Protein AF-A0A2V9KLW6-F1 (afdb_monomer_lite)

Radius of gyration: 18.85 Å; chains: 1; bounding box: 40×38×38 Å

Sequence (63 aa):
MVIEGVRRDWNPQPINVEVRRNTFFDQIPFKQTSPILANAFHLENIPYLWKRGERVALPNKPA

Structure (mmCIF, N/CA/C/O backbone):
data_AF-A0A2V9KLW6-F1
#
_entry.id   AF-A0A2V9KLW6-F1
#
loop_
_atom_site.group_PDB
_atom_site.id
_atom_site.type_symbol
_atom_site.label_atom_id
_atom_site.label_alt_id
_atom_site.label_comp_id
_atom_site.label_asym_id
_atom_site.label_entity_id
_atom_site.label_seq_id
_atom_site.pdbx_PDB_ins_code
_atom_site.Cartn_x
_atom_site.Cartn_y
_atom_site.Cartn_z
_atom_site.occupancy
_atom_site.B_iso_or_equiv
_atom_site.auth_seq_id
_atom_site.auth_comp_id
_atom_site.auth_asym_id
_atom_site.auth_atom_id
_atom_site.pdbx_PDB_model_num
ATOM 1 N N . MET A 1 1 ? 21.879 10.173 -3.239 1.00 79.31 1 MET A N 1
ATOM 2 C CA . MET A 1 1 ? 21.734 9.128 -4.276 1.00 79.31 1 MET A CA 1
ATOM 3 C C . MET A 1 1 ? 20.256 8.845 -4.40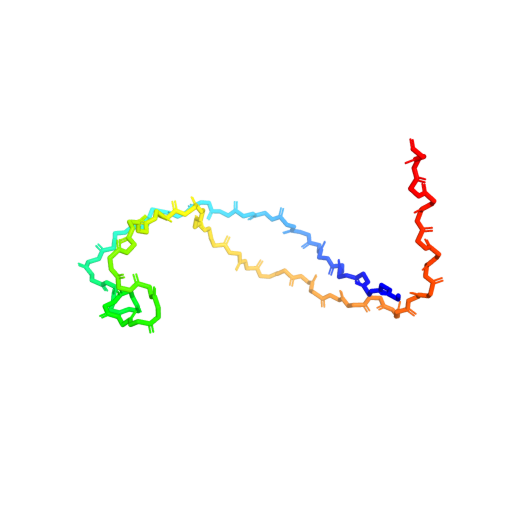9 1.00 79.31 1 MET A C 1
ATOM 5 O O . MET A 1 1 ? 19.585 8.810 -3.387 1.00 79.31 1 MET A O 1
ATOM 9 N N . VAL A 1 2 ? 19.754 8.713 -5.629 1.00 90.50 2 VAL A N 1
ATOM 10 C CA . VAL A 1 2 ? 18.344 8.418 -5.897 1.00 90.50 2 VAL A CA 1
ATOM 11 C C . VAL A 1 2 ? 18.260 7.190 -6.792 1.00 90.50 2 VAL A C 1
ATOM 13 O O . VAL A 1 2 ? 19.134 6.976 -7.630 1.00 90.50 2 VAL A O 1
ATOM 16 N N . ILE A 1 3 ? 17.235 6.371 -6.588 1.00 91.62 3 ILE A N 1
ATOM 17 C CA . ILE A 1 3 ? 16.899 5.246 -7.459 1.00 91.62 3 ILE A CA 1
ATOM 18 C C . ILE A 1 3 ? 15.489 5.523 -7.963 1.00 91.62 3 ILE A C 1
ATOM 20 O O . ILE A 1 3 ? 14.571 5.697 -7.163 1.00 91.62 3 ILE A O 1
ATOM 24 N N . GLU A 1 4 ? 15.322 5.604 -9.279 1.00 92.88 4 GLU A N 1
ATOM 25 C CA . GLU A 1 4 ? 14.014 5.848 -9.880 1.00 92.88 4 GLU A CA 1
ATOM 26 C C . GLU A 1 4 ? 13.281 4.519 -10.085 1.00 92.88 4 GLU A C 1
ATOM 28 O O . GLU A 1 4 ? 13.745 3.638 -10.817 1.00 92.88 4 GLU A O 1
ATOM 33 N N . GLY A 1 5 ? 12.126 4.383 -9.435 1.00 92.88 5 GLY A N 1
ATOM 34 C CA . GLY A 1 5 ? 11.172 3.320 -9.725 1.00 92.88 5 GLY A CA 1
ATOM 35 C C . GLY A 1 5 ? 10.322 3.698 -10.932 1.00 92.88 5 GLY A C 1
ATOM 36 O O . GLY A 1 5 ? 9.619 4.707 -10.905 1.00 92.88 5 GLY A O 1
ATOM 37 N N . VAL A 1 6 ? 10.367 2.879 -11.978 1.00 93.00 6 VAL A N 1
ATOM 38 C CA . VAL A 1 6 ? 9.537 3.023 -13.173 1.00 93.00 6 VAL A CA 1
ATOM 39 C C . VAL A 1 6 ? 8.389 2.032 -13.079 1.00 93.00 6 VAL A C 1
ATOM 41 O O . VAL A 1 6 ? 8.590 0.822 -12.976 1.00 93.00 6 VAL A O 1
ATOM 44 N N . ARG A 1 7 ? 7.177 2.568 -13.154 1.00 93.62 7 ARG A N 1
ATOM 45 C CA . ARG A 1 7 ? 5.931 1.813 -13.255 1.00 93.62 7 ARG A CA 1
ATOM 46 C C . ARG A 1 7 ? 5.205 2.254 -14.515 1.00 93.62 7 ARG A C 1
ATOM 48 O O . ARG A 1 7 ? 5.118 3.453 -14.780 1.00 93.62 7 ARG A O 1
ATOM 55 N N . ARG A 1 8 ? 4.731 1.292 -15.298 1.00 91.06 8 ARG A N 1
ATOM 56 C CA . ARG A 1 8 ? 3.897 1.529 -16.485 1.00 91.06 8 ARG A CA 1
ATOM 57 C C . ARG A 1 8 ? 2.473 1.060 -16.222 1.00 91.06 8 ARG A C 1
ATOM 59 O O . ARG A 1 8 ? 2.243 0.353 -15.248 1.00 91.06 8 ARG A O 1
ATOM 66 N N . ASP A 1 9 ? 1.540 1.524 -17.048 1.00 92.81 9 ASP A N 1
ATOM 67 C CA . ASP A 1 9 ? 0.132 1.109 -17.003 1.00 92.81 9 ASP A CA 1
ATOM 68 C C . ASP A 1 9 ? -0.519 1.312 -15.624 1.00 92.81 9 ASP A C 1
ATOM 70 O O . ASP A 1 9 ? -1.295 0.497 -15.130 1.00 92.81 9 ASP A O 1
ATOM 74 N N . TRP A 1 10 ? -0.181 2.431 -14.972 1.00 92.69 10 TRP A N 1
ATOM 75 C CA . TRP A 1 10 ? -0.707 2.778 -13.656 1.00 92.69 10 TRP A CA 1
ATOM 76 C C . TRP A 1 10 ? -2.193 3.145 -13.736 1.00 92.69 10 TRP A C 1
ATOM 78 O O . TRP A 1 10 ? -2.547 4.300 -13.975 1.00 92.69 10 TRP A O 1
ATOM 88 N N . ASN A 1 11 ? -3.053 2.151 -13.516 1.00 94.19 11 ASN A N 1
ATOM 89 C CA . ASN A 1 11 ? -4.507 2.284 -13.578 1.00 94.19 11 ASN A CA 1
ATOM 90 C C . ASN A 1 11 ? -5.180 1.741 -12.297 1.00 94.19 11 ASN A C 1
ATOM 92 O O . ASN A 1 11 ? -5.774 0.659 -12.321 1.00 94.19 11 ASN A O 1
ATOM 96 N N . PRO A 1 12 ? -5.062 2.449 -11.157 1.00 95.06 12 PRO A N 1
ATOM 97 C CA . PRO A 1 12 ? -5.634 2.007 -9.889 1.00 95.06 12 PRO A CA 1
ATOM 98 C C . PRO A 1 12 ? -7.158 1.925 -9.972 1.00 95.06 12 PRO A C 1
ATOM 100 O O . PRO A 1 12 ? -7.815 2.908 -10.306 1.00 95.06 12 PRO A O 1
ATOM 103 N N . GLN A 1 13 ? -7.714 0.766 -9.621 1.00 96.88 13 GLN A N 1
ATOM 104 C CA . GLN A 1 13 ? -9.159 0.561 -9.528 1.00 96.88 13 GLN A CA 1
ATOM 105 C C . GLN A 1 13 ? -9.596 0.701 -8.070 1.00 96.88 13 GLN A C 1
ATOM 107 O O . GLN A 1 13 ? -9.246 -0.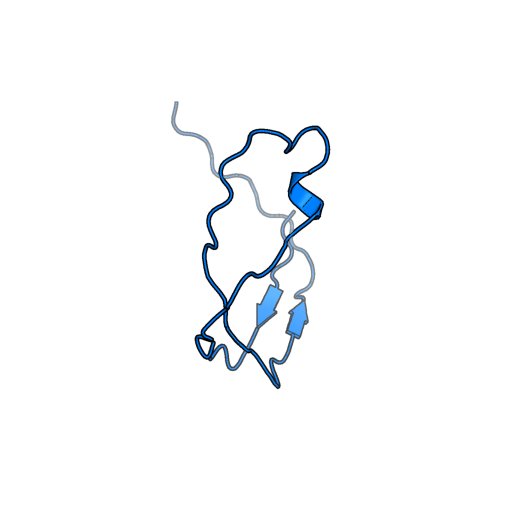170 -7.271 1.00 96.88 13 GLN A O 1
ATOM 112 N N . PRO A 1 14 ? -10.311 1.772 -7.677 1.00 96.12 14 PRO A N 1
ATOM 113 C CA . PRO A 1 14 ? -10.776 1.931 -6.305 1.00 96.12 14 PRO A CA 1
ATOM 114 C C . PRO A 1 14 ? -11.604 0.728 -5.862 1.00 96.12 14 PRO A C 1
ATOM 116 O O . PRO A 1 14 ? -12.437 0.226 -6.617 1.00 96.12 14 PRO A O 1
ATOM 119 N N . ILE A 1 15 ? -11.386 0.281 -4.629 1.00 96.19 15 ILE A N 1
ATOM 120 C CA . ILE A 1 15 ? -12.168 -0.804 -4.037 1.00 96.19 15 ILE A CA 1
ATOM 121 C C . ILE A 1 15 ? -12.860 -0.313 -2.775 1.00 96.19 15 ILE A C 1
ATOM 123 O O . ILE A 1 15 ? -12.302 0.469 -2.004 1.00 96.19 15 ILE A O 1
ATOM 127 N N . ASN A 1 16 ? -14.079 -0.796 -2.554 1.00 94.62 16 ASN A N 1
ATOM 128 C CA . ASN A 1 16 ? -14.757 -0.589 -1.286 1.00 94.62 16 ASN A CA 1
ATOM 129 C C . ASN A 1 16 ? -14.176 -1.546 -0.237 1.00 94.62 16 ASN A C 1
ATOM 131 O O . ASN A 1 16 ? -14.017 -2.737 -0.510 1.00 94.62 16 ASN A O 1
ATOM 135 N N . VAL A 1 17 ? -13.874 -1.037 0.957 1.00 94.06 17 VAL A N 1
ATOM 136 C CA . VAL A 1 17 ? -13.262 -1.822 2.036 1.00 94.06 17 VAL A CA 1
ATOM 137 C C . VAL A 1 17 ? -14.147 -1.776 3.273 1.00 94.06 17 VAL A C 1
ATOM 139 O O . VAL A 1 17 ? -14.364 -0.718 3.856 1.00 94.06 17 VAL A O 1
ATOM 142 N N . GLU A 1 18 ? -14.604 -2.946 3.713 1.00 93.56 18 GLU A N 1
ATOM 143 C CA . GLU A 1 18 ? -15.249 -3.131 5.013 1.00 93.56 18 GLU A CA 1
ATOM 144 C C . GLU A 1 18 ? -14.196 -3.590 6.033 1.00 93.56 18 GLU A C 1
ATOM 146 O O . GLU A 1 18 ? -13.716 -4.726 5.994 1.00 93.56 18 GLU A O 1
ATOM 151 N N . VAL A 1 19 ? -13.812 -2.710 6.960 1.00 89.06 19 VAL A N 1
ATOM 152 C CA . VAL A 1 19 ? -12.865 -3.059 8.029 1.00 89.06 19 VAL A CA 1
ATOM 153 C C . VAL A 1 19 ? -13.636 -3.627 9.220 1.00 89.06 19 VAL A C 1
ATOM 155 O O . VAL A 1 19 ? -14.219 -2.878 9.996 1.00 89.06 19 VAL A O 1
ATOM 158 N N . ARG A 1 20 ? -13.617 -4.955 9.396 1.00 87.81 20 ARG A N 1
ATOM 159 C CA . ARG A 1 20 ? -14.297 -5.621 10.529 1.00 87.81 20 ARG A CA 1
ATOM 160 C C . ARG A 1 20 ? -13.529 -5.509 11.843 1.00 87.81 20 ARG A C 1
ATOM 162 O O . ARG A 1 20 ? -14.080 -5.101 12.858 1.00 87.81 20 ARG A O 1
ATOM 169 N N . ARG A 1 21 ? -12.250 -5.887 11.835 1.00 88.25 21 ARG A N 1
ATOM 170 C CA . ARG A 1 21 ? -11.332 -5.726 12.968 1.00 88.25 21 ARG A CA 1
ATOM 171 C C . ARG A 1 21 ? -9.904 -5.646 12.450 1.00 88.25 21 ARG A C 1
ATOM 173 O O . ARG A 1 21 ? -9.467 -6.539 11.732 1.00 88.25 21 ARG A O 1
ATOM 180 N N . ASN A 1 22 ? -9.178 -4.606 12.846 1.00 89.88 22 ASN A N 1
ATOM 181 C CA . ASN A 1 22 ? -7.755 -4.468 12.563 1.00 89.88 22 ASN A CA 1
ATOM 182 C C . ASN A 1 22 ? -6.974 -4.437 13.882 1.00 89.88 22 ASN A C 1
ATOM 184 O O . ASN A 1 22 ? -6.918 -3.408 14.547 1.00 89.88 22 ASN A O 1
ATOM 188 N N . THR A 1 23 ? -6.374 -5.568 14.253 1.00 93.62 23 THR A N 1
ATOM 189 C CA . THR A 1 23 ? -5.649 -5.723 15.525 1.00 93.62 23 THR A CA 1
ATOM 190 C C . THR A 1 23 ? -4.262 -5.086 15.526 1.00 93.62 23 THR A C 1
ATOM 192 O O . THR A 1 23 ? -3.608 -5.061 16.564 1.00 93.62 23 THR A O 1
ATOM 195 N N . PHE A 1 24 ? -3.782 -4.575 14.387 1.00 92.81 24 PHE A N 1
ATOM 196 C CA . PHE A 1 24 ? -2.473 -3.922 14.303 1.00 92.81 24 PHE A CA 1
ATOM 197 C C . PHE A 1 24 ? -2.395 -2.689 15.218 1.00 92.81 24 PHE A C 1
ATOM 199 O O . PHE A 1 24 ? -1.378 -2.454 15.864 1.00 92.81 24 PHE A O 1
ATOM 206 N N . PHE A 1 25 ? -3.496 -1.938 15.328 1.00 93.56 25 PHE A N 1
ATOM 207 C CA . PHE A 1 25 ? -3.591 -0.736 16.163 1.00 93.56 25 PHE A CA 1
ATOM 208 C C . PHE A 1 25 ? -3.887 -1.033 17.644 1.00 93.56 25 PHE A C 1
ATOM 210 O O . PHE A 1 25 ? -3.870 -0.116 18.464 1.00 93.56 25 PHE A O 1
ATOM 217 N N . ASP A 1 26 ? -4.106 -2.300 18.018 1.00 93.44 26 ASP A N 1
ATOM 218 C CA . ASP A 1 26 ? -4.359 -2.692 19.414 1.00 93.44 26 ASP A CA 1
ATOM 219 C C . ASP A 1 26 ? -3.071 -2.620 20.273 1.00 93.44 26 ASP A C 1
ATOM 221 O O . ASP A 1 26 ? -3.127 -2.685 21.507 1.00 93.44 26 ASP A O 1
ATOM 225 N N . GLN A 1 27 ? -1.901 -2.479 19.634 1.00 94.94 27 GLN A N 1
ATOM 226 C CA . GLN A 1 27 ? -0.575 -2.535 20.255 1.00 94.94 27 GLN A CA 1
ATOM 227 C C . GLN A 1 27 ? 0.138 -1.172 20.269 1.00 94.94 27 GLN A C 1
ATOM 229 O O . GLN A 1 27 ? -0.055 -0.324 19.400 1.00 94.94 27 GLN A O 1
ATOM 234 N N . ILE A 1 28 ? 0.992 -0.951 21.272 1.00 94.88 28 ILE A N 1
ATOM 235 C CA . ILE A 1 28 ? 1.868 0.233 21.374 1.00 94.88 28 ILE A CA 1
ATOM 236 C C . ILE A 1 28 ? 2.902 0.194 20.226 1.00 94.88 28 ILE A C 1
ATOM 238 O O . ILE A 1 28 ? 3.381 -0.894 19.908 1.00 94.88 28 ILE A O 1
ATOM 242 N N . PRO A 1 29 ? 3.264 1.337 19.602 1.00 92.31 29 PRO A N 1
ATOM 243 C CA . PRO A 1 29 ? 2.921 2.721 19.967 1.00 92.31 29 PRO A CA 1
ATOM 244 C C . PRO A 1 29 ? 1.601 3.235 19.380 1.00 92.31 29 PRO A C 1
ATOM 246 O O . PRO A 1 29 ? 1.260 4.396 19.575 1.00 92.31 29 PRO A O 1
ATOM 249 N N . PHE A 1 30 ? 0.860 2.396 18.660 1.00 94.25 30 PHE A N 1
ATOM 250 C CA . PHE A 1 30 ? -0.327 2.813 17.914 1.00 94.25 30 PHE A CA 1
ATOM 251 C C . PHE A 1 30 ? -1.631 2.695 18.707 1.00 94.25 30 PHE A C 1
ATOM 253 O O . PHE A 1 30 ? -2.668 3.206 18.278 1.00 94.25 30 PHE A O 1
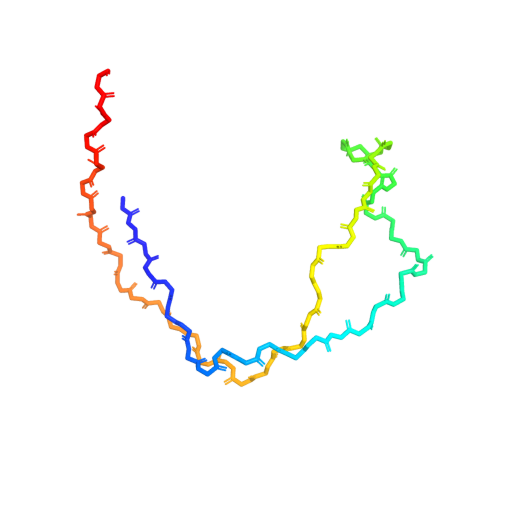ATOM 260 N N . LYS A 1 31 ? -1.581 2.063 19.882 1.00 93.12 31 LYS A N 1
ATOM 261 C CA . LYS A 1 31 ? -2.687 2.032 20.837 1.00 93.12 31 LYS A CA 1
ATOM 262 C C . LYS A 1 31 ? -3.132 3.468 21.133 1.00 93.12 31 LYS A C 1
ATOM 264 O O . LYS A 1 31 ? -2.295 4.312 21.424 1.00 93.12 31 LYS A O 1
ATOM 269 N N . GLN A 1 32 ? -4.443 3.721 21.088 1.00 91.00 32 GLN A N 1
ATOM 270 C CA . GLN A 1 32 ? -5.083 5.045 21.248 1.00 91.00 32 GLN A CA 1
ATOM 271 C C . GLN A 1 32 ? -5.020 5.982 20.029 1.00 91.00 32 GLN A C 1
ATOM 273 O O . GLN A 1 32 ? -5.502 7.111 20.110 1.00 91.00 32 GLN A O 1
ATOM 278 N N . THR A 1 33 ? -4.488 5.539 18.890 1.00 93.31 33 THR A N 1
ATOM 279 C CA . THR A 1 33 ? -4.641 6.290 17.634 1.00 93.31 33 THR A CA 1
ATOM 280 C C . THR A 1 33 ? -6.060 6.145 17.071 1.00 93.31 33 THR A C 1
ATOM 282 O O . THR A 1 33 ? -6.766 5.185 17.379 1.00 93.31 33 THR A O 1
ATOM 285 N N . SER A 1 34 ? -6.477 7.101 16.236 1.00 91.44 34 SER A N 1
ATOM 286 C CA . SER A 1 34 ? -7.709 7.010 15.441 1.00 91.44 34 SER A CA 1
ATOM 287 C C . SER A 1 34 ? -7.334 6.741 13.980 1.00 91.44 34 SER A C 1
ATOM 289 O O . SER A 1 34 ? -7.099 7.691 13.225 1.00 91.44 34 SER A O 1
ATOM 291 N N . PRO A 1 35 ? -7.152 5.469 13.580 1.00 90.81 35 PRO A N 1
ATOM 292 C CA . PRO A 1 35 ? -6.725 5.141 12.230 1.00 90.81 35 PRO A CA 1
ATOM 293 C C . PRO A 1 35 ? -7.825 5.475 11.221 1.00 90.81 35 PRO A C 1
ATOM 295 O O . PRO A 1 35 ? -8.977 5.073 11.376 1.00 90.81 35 PRO A O 1
ATOM 298 N N . ILE A 1 36 ? -7.443 6.169 10.152 1.00 91.62 36 ILE A N 1
ATOM 299 C CA . ILE A 1 36 ? -8.296 6.419 8.990 1.00 91.62 36 ILE A CA 1
ATOM 300 C C . ILE A 1 36 ? -7.760 5.626 7.801 1.00 91.62 36 ILE A C 1
ATOM 302 O O . ILE A 1 36 ? -6.552 5.598 7.552 1.00 91.62 36 ILE A O 1
ATOM 306 N N . LEU A 1 37 ? -8.649 4.965 7.060 1.00 92.00 37 LEU A N 1
ATOM 307 C CA . LEU A 1 37 ? -8.275 4.387 5.774 1.00 92.00 37 LEU A CA 1
ATOM 308 C C . LEU A 1 37 ? -7.998 5.544 4.810 1.00 92.00 37 LEU A C 1
ATOM 310 O O . LEU A 1 37 ? -8.873 6.376 4.594 1.00 92.00 37 LEU A O 1
ATOM 314 N N . ALA A 1 38 ? -6.788 5.599 4.257 1.00 91.25 38 ALA A N 1
ATOM 315 C CA . ALA A 1 38 ? -6.432 6.613 3.273 1.00 91.25 38 ALA A CA 1
ATOM 316 C C . ALA A 1 38 ? -7.050 6.264 1.910 1.00 91.25 38 ALA A C 1
ATOM 318 O O . ALA A 1 38 ? -8.156 6.685 1.605 1.00 91.25 38 ALA A O 1
ATOM 319 N N . ASN A 1 39 ? -6.367 5.438 1.115 1.00 92.44 39 ASN A N 1
ATOM 320 C CA . ASN A 1 39 ? -6.854 4.960 -0.176 1.00 92.44 39 ASN A CA 1
ATOM 321 C C . ASN A 1 39 ? -6.689 3.444 -0.266 1.00 92.44 39 ASN A C 1
ATOM 323 O O . ASN A 1 39 ? -5.682 2.901 0.190 1.00 92.44 39 ASN A O 1
ATOM 327 N N . ALA A 1 40 ? -7.649 2.783 -0.907 1.00 96.19 40 ALA A N 1
ATOM 328 C CA . ALA A 1 40 ? -7.583 1.369 -1.241 1.00 96.19 40 ALA A CA 1
ATOM 329 C C . ALA A 1 40 ? -7.965 1.173 -2.708 1.00 96.19 40 ALA A C 1
ATOM 331 O O . ALA A 1 40 ? -8.998 1.661 -3.170 1.00 96.19 40 ALA A O 1
ATOM 332 N N . PHE A 1 41 ? -7.117 0.470 -3.448 1.00 96.50 41 PHE A N 1
ATOM 333 C CA . PHE A 1 41 ? -7.338 0.181 -4.856 1.00 96.50 41 PHE A CA 1
ATOM 334 C C . PHE A 1 41 ? -6.663 -1.134 -5.243 1.00 96.50 41 PHE A C 1
ATOM 336 O O . PHE A 1 41 ? -5.659 -1.533 -4.653 1.00 96.50 41 PHE A O 1
ATOM 343 N N . HIS A 1 42 ? -7.218 -1.788 -6.254 1.00 95.31 42 HIS A N 1
ATOM 344 C CA . HIS A 1 42 ? -6.615 -2.927 -6.918 1.00 95.31 42 HIS A CA 1
ATOM 345 C C . HIS A 1 42 ? -5.683 -2.450 -8.036 1.00 95.31 42 HIS A C 1
ATOM 347 O O . HIS A 1 42 ? -5.994 -1.507 -8.771 1.00 95.31 42 HIS A O 1
ATOM 353 N N . LEU A 1 43 ? -4.538 -3.116 -8.154 1.00 94.12 43 LEU A N 1
ATOM 354 C CA . LEU A 1 43 ? -3.607 -2.988 -9.265 1.00 94.12 43 LEU A CA 1
ATOM 355 C C . LEU A 1 43 ? -3.230 -4.381 -9.728 1.00 94.12 43 LEU A C 1
ATOM 357 O O . LEU A 1 43 ? -2.910 -5.244 -8.915 1.00 94.12 43 LEU A O 1
ATOM 361 N N . GLU A 1 44 ? -3.181 -4.557 -11.035 1.00 94.19 44 GLU A N 1
ATOM 362 C CA . GLU A 1 44 ? -2.747 -5.795 -11.659 1.00 94.19 44 GLU A CA 1
ATOM 363 C C . GLU A 1 44 ? -1.860 -5.489 -12.856 1.00 94.19 44 GLU A C 1
ATOM 365 O O . GLU A 1 44 ? -1.919 -4.399 -13.422 1.00 94.19 44 GLU A O 1
ATOM 370 N N . ASN A 1 45 ? -1.029 -6.465 -13.226 1.00 93.94 45 ASN A N 1
ATOM 371 C CA . ASN A 1 45 ? -0.208 -6.421 -14.436 1.00 93.94 45 ASN A CA 1
ATOM 372 C C . ASN A 1 45 ? 0.683 -5.175 -14.560 1.00 93.94 45 ASN A C 1
ATOM 374 O O . ASN A 1 45 ? 0.971 -4.744 -15.668 1.00 93.94 45 ASN A O 1
ATOM 378 N N . ILE A 1 46 ? 1.140 -4.606 -13.438 1.00 92.62 46 ILE A N 1
ATOM 379 C CA . ILE A 1 46 ? 1.965 -3.393 -13.433 1.00 92.62 46 ILE A CA 1
ATOM 380 C C . ILE A 1 46 ? 3.424 -3.774 -13.699 1.00 92.62 46 ILE A C 1
ATOM 382 O O . ILE A 1 46 ? 4.058 -4.380 -12.826 1.00 92.62 46 ILE A O 1
ATOM 386 N N . PRO A 1 47 ? 4.012 -3.410 -14.854 1.00 92.56 47 PRO A N 1
ATOM 387 C CA . PRO A 1 47 ? 5.418 -3.677 -15.103 1.00 92.56 47 PRO A CA 1
ATOM 388 C C . PRO A 1 47 ? 6.258 -2.779 -14.191 1.00 92.56 47 PRO A C 1
ATOM 390 O O . PRO A 1 47 ? 6.266 -1.553 -14.346 1.00 92.56 47 PRO A O 1
ATOM 393 N N . TYR A 1 48 ? 6.961 -3.399 -13.245 1.00 91.31 48 TYR A N 1
ATOM 394 C CA . TYR A 1 48 ? 7.829 -2.721 -12.285 1.00 91.31 48 TYR A CA 1
ATOM 395 C C . TYR A 1 48 ? 9.297 -2.895 -12.653 1.00 91.31 48 TYR A C 1
ATOM 397 O O . TYR A 1 48 ? 9.786 -4.010 -12.823 1.00 91.31 48 TYR A O 1
ATOM 405 N N . LEU A 1 49 ? 10.007 -1.775 -12.758 1.00 93.62 49 LEU A N 1
ATOM 406 C CA . LEU A 1 49 ? 11.425 -1.723 -13.090 1.00 93.62 49 LEU A CA 1
ATOM 407 C C . LEU A 1 49 ? 12.111 -0.677 -12.213 1.00 93.62 49 LEU A C 1
ATOM 409 O O . LEU A 1 49 ? 11.517 0.334 -11.843 1.00 93.62 49 LEU A O 1
ATOM 413 N N . TRP A 1 50 ? 13.389 -0.890 -11.931 1.00 94.44 50 TRP A N 1
ATOM 414 C CA . TRP A 1 50 ? 14.232 0.103 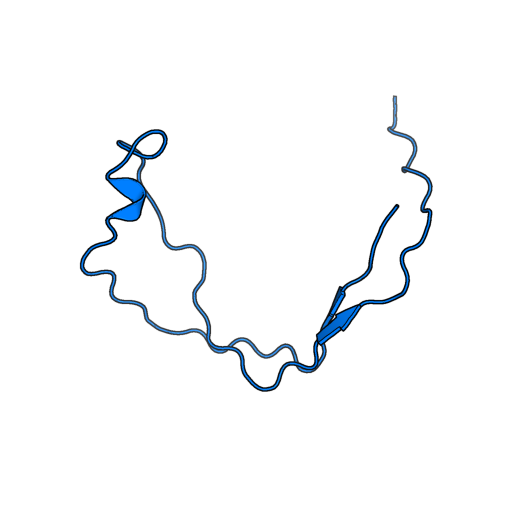-11.276 1.00 94.44 50 TRP A CA 1
ATOM 415 C C . TRP A 1 50 ? 15.285 0.571 -12.266 1.00 94.44 50 TRP A C 1
ATOM 417 O O . TRP A 1 50 ? 15.966 -0.250 -12.886 1.00 94.44 50 TRP A O 1
ATOM 427 N N . LYS A 1 51 ? 15.440 1.887 -12.416 1.00 93.56 51 LYS A N 1
ATOM 428 C CA . LYS A 1 51 ? 16.619 2.420 -13.098 1.00 93.56 51 LYS A CA 1
ATOM 429 C C . LYS A 1 51 ? 17.838 2.255 -12.199 1.00 93.56 51 LYS A C 1
ATOM 431 O O . LYS A 1 51 ? 17.736 2.170 -10.974 1.00 93.56 51 LYS A O 1
ATOM 436 N N . ARG A 1 52 ? 19.015 2.239 -12.822 1.00 92.81 52 ARG A N 1
ATOM 437 C CA . ARG A 1 52 ? 20.285 2.331 -12.100 1.00 92.81 52 ARG A CA 1
ATOM 438 C C . ARG A 1 52 ? 20.262 3.576 -11.206 1.00 92.81 52 ARG A C 1
ATOM 440 O O . ARG A 1 52 ? 19.802 4.629 -11.630 1.00 92.81 52 ARG A O 1
ATOM 447 N N . GLY A 1 53 ? 20.762 3.444 -9.980 1.00 93.94 53 GLY A N 1
ATOM 448 C CA . GLY A 1 53 ? 20.850 4.574 -9.062 1.00 93.94 53 GLY A CA 1
ATOM 449 C C . GLY A 1 53 ? 21.837 5.639 -9.539 1.00 93.94 53 GLY A C 1
ATOM 450 O O . GLY A 1 53 ? 22.912 5.314 -10.044 1.00 93.94 53 GLY A O 1
ATOM 451 N N . GLU A 1 54 ? 21.490 6.904 -9.317 1.00 93.81 54 GLU A N 1
ATOM 452 C CA . GLU A 1 54 ? 22.286 8.060 -9.729 1.00 93.81 54 GLU A CA 1
ATOM 453 C C . GLU A 1 54 ? 22.617 8.977 -8.545 1.00 93.81 54 GLU A C 1
ATOM 455 O O . GLU A 1 54 ? 21.871 9.114 -7.563 1.00 93.81 54 GLU A O 1
ATOM 460 N N . ARG A 1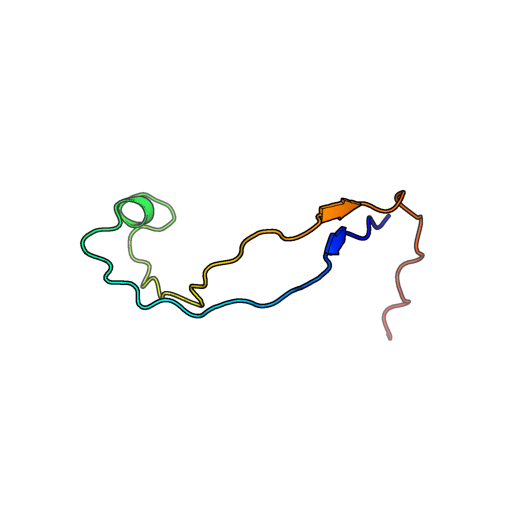 55 ? 23.784 9.626 -8.616 1.00 93.56 55 ARG A N 1
ATOM 461 C CA . ARG A 1 55 ? 24.204 10.618 -7.625 1.00 93.56 55 ARG A CA 1
ATOM 462 C C . ARG A 1 55 ? 23.686 11.993 -8.033 1.00 93.56 55 ARG A C 1
ATOM 464 O O . ARG A 1 55 ? 24.317 12.681 -8.823 1.00 93.56 55 ARG A O 1
ATOM 471 N N . VAL A 1 56 ? 22.575 12.400 -7.433 1.00 89.56 56 VAL A N 1
ATOM 472 C CA . VAL A 1 56 ? 22.010 13.745 -7.598 1.00 89.56 56 VAL A CA 1
ATOM 473 C C . VAL A 1 56 ? 22.517 14.665 -6.484 1.00 89.56 56 VAL A C 1
ATOM 475 O O . VAL A 1 56 ? 22.564 14.254 -5.320 1.00 89.56 56 VAL A O 1
ATOM 478 N N . ALA A 1 57 ? 22.930 15.884 -6.847 1.00 88.50 57 ALA A N 1
ATOM 479 C CA . ALA A 1 57 ? 23.267 16.938 -5.893 1.00 88.50 57 ALA A CA 1
ATOM 480 C C . ALA A 1 57 ? 21.990 17.428 -5.197 1.00 88.50 57 ALA A C 1
ATOM 482 O O . ALA A 1 57 ? 20.958 17.596 -5.845 1.00 88.50 57 ALA A O 1
ATOM 483 N N . LEU A 1 58 ? 22.043 17.643 -3.882 1.00 82.56 58 LEU A N 1
ATOM 484 C CA . LEU A 1 58 ? 20.898 18.201 -3.168 1.00 82.56 58 LEU A CA 1
ATOM 485 C C . LEU A 1 58 ? 20.680 19.651 -3.627 1.00 82.56 58 LEU A C 1
ATOM 487 O O . LEU A 1 58 ? 21.664 20.381 -3.770 1.00 82.56 58 LEU A O 1
ATOM 491 N N . PRO A 1 59 ? 19.429 20.082 -3.866 1.00 79.50 59 PRO A N 1
ATOM 492 C CA . PRO A 1 59 ? 19.161 21.478 -4.171 1.00 79.50 59 PRO A CA 1
ATOM 493 C C . PRO A 1 59 ? 19.631 22.356 -3.005 1.00 79.50 59 PRO A C 1
ATOM 495 O O . PRO A 1 59 ? 19.400 22.027 -1.838 1.00 79.50 59 PRO A O 1
ATOM 498 N N . ASN A 1 60 ? 20.298 23.469 -3.321 1.00 76.50 60 ASN A N 1
ATOM 499 C CA . ASN A 1 60 ? 20.706 24.444 -2.315 1.00 76.50 60 ASN A CA 1
ATOM 500 C C . ASN A 1 60 ? 19.451 24.996 -1.631 1.00 76.50 60 ASN A C 1
ATOM 502 O O . ASN A 1 60 ? 18.562 25.537 -2.289 1.00 76.50 60 ASN A O 1
ATOM 506 N N . LYS A 1 61 ? 19.374 24.844 -0.309 1.00 68.06 61 LYS A N 1
ATOM 507 C CA . LYS A 1 61 ? 18.308 25.440 0.495 1.00 68.06 61 LYS A CA 1
ATOM 508 C C . LYS A 1 61 ? 18.440 26.972 0.404 1.00 68.06 61 LYS A C 1
ATOM 510 O O . LYS A 1 61 ? 19.542 27.461 0.661 1.00 68.06 61 LYS A O 1
ATOM 515 N N . PRO A 1 62 ? 17.390 27.730 0.035 1.00 68.50 62 PRO A N 1
ATOM 516 C CA . PRO A 1 62 ? 17.440 29.184 0.157 1.00 68.50 62 PRO A CA 1
ATOM 517 C C . PRO A 1 62 ? 17.630 29.560 1.634 1.00 68.50 62 PRO A C 1
ATOM 519 O O . PRO A 1 62 ? 17.071 28.891 2.510 1.00 68.50 62 PRO A O 1
ATOM 522 N N . ALA A 1 63 ? 18.485 30.560 1.870 1.00 65.00 63 ALA A N 1
ATOM 523 C CA . ALA A 1 63 ? 18.860 31.064 3.193 1.00 65.00 63 ALA A CA 1
ATOM 524 C C . ALA A 1 63 ? 17.657 31.596 3.983 1.00 65.00 63 ALA A C 1
ATOM 526 O O . ALA A 1 63 ? 16.746 32.173 3.344 1.00 65.00 63 ALA A O 1
#

Secondary structure (DSSP, 8-state):
-B-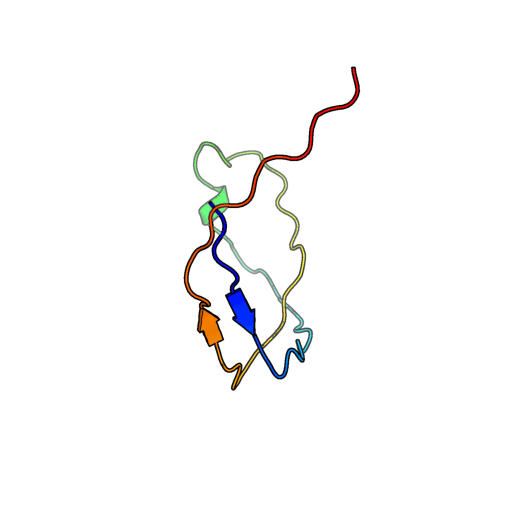PEEE-S---EE--------GGGGSTTTTT--------EE--S--EEEPPPB-PPPPPPP-

Foldseek 3Di:
DDKDKDKPPPDWAFDDDDCPDDCPCVDPPNPPPDDDDDTDTDDPPIDIDIDDDDDDDDPDDDD

pLDDT: mean 90.85, std 6.54, range [65.0, 96.88]